Protein AF-A0A7I7L7W9-F1 (afdb_monomer)

Sequence (99 aa):
MFAEDGIIERMFAEDGVIDKLLVKNGPLEQFTEAAEILSQLAPAVDKLTPTTDTLESAVVTLNKMVNSLSGITDRIPRRRSTRPAVRAKRTTDQAGVDE

Organism: NCBI:txid133549

Secondary structure (DSSP, 8-state):
-PPTT-HHHHHHSTT-HHHHHSSTT-HHHHHHHHHHHHHHHHHHHHTTHHHHHHHHHHHHHHHHHHHHHHHHHHH------------------------

Solvent-accessible surface area (backbone atoms only — not comparable to full-atom values): 6273 Å² total; per-residue (Å²): 128,83,59,89,87,30,73,64,57,54,31,71,35,89,86,14,58,54,51,56,38,67,38,87,90,21,59,51,54,53,48,50,52,52,51,50,54,51,62,61,43,52,66,59,54,60,65,45,53,62,56,52,53,50,48,51,54,50,51,54,51,48,53,54,51,51,54,56,55,57,54,49,68,78,59,63,73,77,79,76,76,87,73,83,88,81,75,88,80,90,80,90,80,86,91,80,79,88,136

Structure (mmCIF, N/CA/C/O backbone):
data_AF-A0A7I7L7W9-F1
#
_entry.id   AF-A0A7I7L7W9-F1
#
loop_
_atom_site.group_PDB
_atom_site.id
_atom_site.type_symbol
_atom_site.label_atom_id
_atom_site.label_alt_id
_atom_site.label_comp_id
_atom_site.label_asym_id
_atom_site.label_entity_id
_atom_site.label_seq_id
_atom_site.pdbx_PDB_ins_code
_atom_site.Cartn_x
_atom_site.Cartn_y
_atom_site.Cartn_z
_atom_site.occupancy
_atom_site.B_iso_or_equiv
_atom_site.auth_seq_id
_atom_site.auth_comp_id
_atom_site.auth_asym_id
_atom_site.auth_atom_id
_atom_site.pdbx_PDB_model_num
ATOM 1 N N . MET A 1 1 ? -21.491 19.749 34.095 1.00 49.75 1 MET A N 1
ATOM 2 C CA . MET A 1 1 ? -22.474 18.653 34.152 1.00 49.75 1 MET A CA 1
ATOM 3 C C . MET A 1 1 ? -22.474 18.048 32.764 1.00 49.75 1 MET A C 1
ATOM 5 O O . MET A 1 1 ? -22.684 18.803 31.822 1.00 49.75 1 MET A O 1
ATOM 9 N N . PHE A 1 2 ? -22.072 16.783 32.619 1.00 59.75 2 PHE A N 1
ATOM 10 C CA . PHE A 1 2 ? -22.210 16.078 31.343 1.00 59.75 2 PHE A CA 1
ATOM 11 C C . PHE A 1 2 ? -23.677 16.190 30.913 1.00 59.75 2 PHE A C 1
ATOM 13 O O . PHE A 1 2 ? -24.561 16.150 31.771 1.00 59.75 2 PHE A O 1
ATOM 20 N N . ALA A 1 3 ? -23.929 16.470 29.635 1.00 68.81 3 ALA A N 1
ATOM 21 C CA . ALA A 1 3 ? -25.298 16.471 29.138 1.00 68.81 3 ALA A CA 1
ATOM 22 C C . ALA A 1 3 ? -25.856 15.056 29.333 1.00 68.81 3 ALA A C 1
ATOM 24 O O . ALA A 1 3 ? -25.165 14.093 29.003 1.00 68.81 3 ALA A O 1
ATOM 25 N N . GLU A 1 4 ? -27.059 14.924 29.896 1.00 62.22 4 GLU A N 1
ATOM 26 C CA . GLU A 1 4 ? -27.757 13.636 29.896 1.00 62.22 4 GLU A 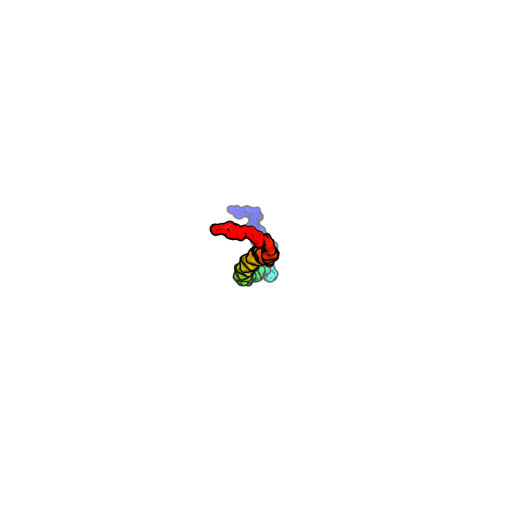CA 1
ATOM 27 C C . GLU A 1 4 ? -27.833 13.141 28.442 1.00 62.22 4 GLU A C 1
ATOM 29 O O . GLU A 1 4 ? -28.191 13.908 27.547 1.00 62.22 4 GLU A O 1
ATOM 34 N N . ASP A 1 5 ? -27.415 11.893 28.208 1.00 70.25 5 ASP A N 1
ATOM 35 C CA . ASP A 1 5 ? -27.233 11.296 26.872 1.00 70.25 5 ASP A CA 1
ATOM 36 C C . ASP A 1 5 ? -26.105 11.911 26.011 1.00 70.25 5 ASP A C 1
ATOM 38 O O . ASP A 1 5 ? -26.179 12.027 24.781 1.00 70.25 5 ASP A O 1
ATOM 42 N N . GLY A 1 6 ? -25.005 12.293 26.661 1.00 85.12 6 GLY A N 1
ATOM 43 C CA . GLY A 1 6 ? -23.790 12.749 25.999 1.00 85.12 6 GLY A CA 1
ATOM 44 C C . GLY A 1 6 ? -23.202 11.730 25.012 1.00 85.12 6 GLY A C 1
ATOM 45 O O . GLY A 1 6 ? -23.347 10.514 25.131 1.00 85.12 6 GLY A O 1
ATOM 46 N N . ILE A 1 7 ? -22.474 12.236 24.009 1.00 88.69 7 ILE A N 1
ATOM 47 C CA . ILE A 1 7 ? -21.796 11.391 23.007 1.00 88.69 7 ILE A CA 1
ATOM 48 C C . ILE A 1 7 ? -20.824 10.417 23.685 1.00 88.69 7 ILE A C 1
ATOM 50 O O . ILE A 1 7 ? -20.695 9.280 23.240 1.00 88.69 7 ILE A O 1
ATOM 54 N N . ILE A 1 8 ? -20.174 10.855 24.767 1.00 90.56 8 ILE A N 1
ATOM 55 C CA . ILE A 1 8 ? -19.268 10.025 25.559 1.00 90.56 8 ILE A CA 1
ATOM 56 C C . ILE A 1 8 ? -20.049 8.885 26.221 1.00 90.56 8 ILE A C 1
ATOM 58 O O . ILE A 1 8 ? -19.698 7.727 26.010 1.00 90.56 8 ILE A O 1
ATOM 62 N N . GLU A 1 9 ? -21.146 9.176 26.922 1.00 90.19 9 GLU A N 1
ATOM 63 C CA . GLU A 1 9 ? -22.018 8.157 27.515 1.00 90.19 9 GLU A CA 1
ATOM 64 C C . GLU A 1 9 ? -22.498 7.129 26.477 1.00 90.19 9 GLU A C 1
ATOM 66 O O . GLU A 1 9 ? -22.432 5.932 26.739 1.00 90.19 9 GLU A O 1
ATOM 71 N N . ARG A 1 10 ? -22.873 7.547 25.258 1.00 87.94 10 ARG A N 1
ATOM 72 C CA . ARG A 1 10 ? -23.279 6.612 24.187 1.00 87.94 10 ARG A CA 1
ATOM 73 C C . ARG A 1 10 ? -22.127 5.770 23.627 1.00 87.94 10 ARG A C 1
ATOM 75 O O . ARG A 1 10 ? -22.353 4.671 23.122 1.00 87.94 10 ARG A O 1
ATOM 82 N N . MET A 1 11 ? -20.896 6.276 23.659 1.00 92.69 11 MET A N 1
ATOM 83 C CA . MET A 1 11 ? -19.719 5.514 23.223 1.00 92.69 11 MET A CA 1
ATOM 84 C C . MET A 1 11 ? -19.354 4.404 24.213 1.00 92.69 11 MET A C 1
ATOM 86 O O . MET A 1 11 ? -18.938 3.337 23.762 1.00 92.69 11 MET A O 1
ATOM 90 N N . PHE A 1 12 ? -19.525 4.669 25.512 1.00 93.00 12 PHE A N 1
ATOM 91 C CA . PHE A 1 12 ? -19.248 3.745 26.621 1.00 93.00 12 PHE A CA 1
ATOM 92 C C . PHE A 1 12 ? -20.472 2.953 27.102 1.00 93.00 12 PHE A C 1
ATOM 94 O O . PHE A 1 12 ? -20.350 2.153 28.025 1.00 93.00 12 PHE A O 1
ATOM 101 N 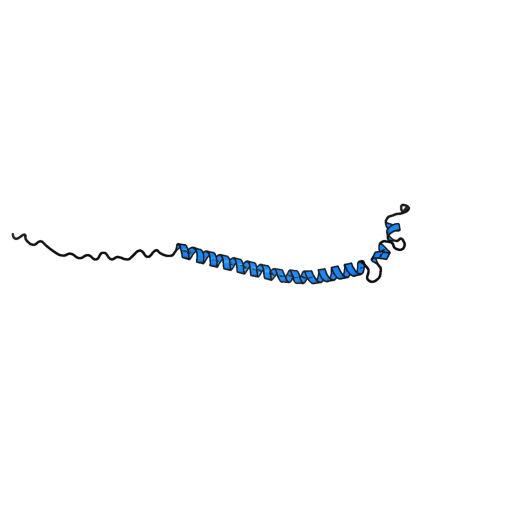N . ALA A 1 13 ? -21.645 3.187 26.515 1.00 93.56 13 ALA A N 1
ATOM 102 C CA . ALA A 1 13 ? -22.821 2.366 26.754 1.00 93.56 13 ALA A CA 1
ATOM 103 C C . ALA A 1 13 ? -22.529 0.901 26.398 1.00 93.56 13 ALA A C 1
ATOM 105 O O . ALA A 1 13 ? -21.703 0.630 25.528 1.00 93.56 13 ALA A O 1
ATOM 106 N N . GLU A 1 14 ? -23.230 -0.024 27.050 1.00 90.75 14 GLU A N 1
ATOM 107 C CA . GLU A 1 14 ? -23.133 -1.452 26.748 1.00 90.75 14 GLU A CA 1
ATOM 108 C C . GLU A 1 14 ? -23.476 -1.702 25.275 1.00 90.75 14 GLU A C 1
ATOM 110 O O . GLU A 1 14 ? -24.468 -1.177 24.756 1.00 90.75 14 GLU A O 1
ATOM 115 N N . ASP A 1 15 ? -22.620 -2.463 24.588 1.00 89.94 15 ASP A N 1
ATOM 116 C CA . ASP A 1 15 ? -22.716 -2.685 23.137 1.00 89.94 15 ASP A CA 1
ATOM 117 C C . ASP A 1 15 ? -22.557 -1.379 22.317 1.00 89.94 15 ASP A C 1
ATOM 119 O O . ASP A 1 15 ? -23.001 -1.234 21.163 1.00 89.94 15 ASP A O 1
ATOM 123 N N . GLY A 1 16 ? -21.915 -0.389 22.938 1.00 92.81 16 GLY A N 1
ATOM 124 C CA . GLY A 1 16 ? -21.587 0.911 22.384 1.00 92.81 16 GLY A CA 1
ATOM 125 C C . GLY A 1 16 ? -20.455 0.849 21.364 1.00 92.81 16 GLY A C 1
ATOM 126 O O . GLY A 1 16 ? -19.987 -0.207 20.935 1.00 92.81 16 GLY A O 1
ATOM 127 N N . VAL A 1 17 ? -20.017 2.025 20.920 1.00 94.56 17 VAL A N 1
ATOM 128 C CA . VAL A 1 17 ? -18.991 2.130 19.871 1.00 94.56 17 VAL A CA 1
ATOM 129 C C . VAL A 1 17 ? -17.664 1.537 20.340 1.00 94.56 17 VAL A C 1
ATOM 131 O O . VAL A 1 17 ? -17.009 0.843 19.567 1.00 94.56 17 VAL A O 1
ATOM 134 N N . ILE A 1 18 ? -17.278 1.791 21.592 1.00 94.50 18 ILE A N 1
ATOM 135 C CA . ILE A 1 18 ? -16.018 1.286 22.147 1.00 94.50 18 ILE A CA 1
ATOM 136 C C . ILE A 1 18 ? -16.049 -0.239 22.253 1.00 94.50 18 ILE A C 1
ATOM 138 O O . ILE A 1 18 ? -15.122 -0.888 21.774 1.00 94.50 18 ILE A O 1
ATOM 142 N N . ASP A 1 19 ? -17.139 -0.806 22.770 1.00 94.00 19 ASP A N 1
ATOM 143 C CA . ASP A 1 19 ? -17.306 -2.257 22.883 1.00 94.00 19 ASP A CA 1
ATOM 144 C C . ASP A 1 19 ? -17.204 -2.935 21.516 1.00 94.00 19 ASP A C 1
ATOM 146 O O . ASP A 1 19 ? -16.420 -3.865 21.347 1.00 94.00 19 ASP A O 1
ATOM 150 N N . LYS A 1 20 ? -17.911 -2.413 20.504 1.00 94.56 20 LYS A N 1
ATOM 151 C CA . LYS A 1 20 ? -17.888 -2.942 19.128 1.00 94.56 20 LYS A CA 1
ATOM 152 C C . LYS A 1 20 ? -16.514 -2.879 18.474 1.00 94.56 20 LYS A C 1
ATOM 154 O O . LYS A 1 20 ? -16.172 -3.763 17.691 1.00 94.56 20 LYS A O 1
ATOM 159 N N . LEU A 1 21 ? -15.743 -1.835 18.764 1.00 96.06 21 LEU A N 1
ATOM 160 C CA . LEU A 1 21 ? -14.385 -1.673 18.252 1.00 96.06 21 LEU A CA 1
ATOM 161 C C . LEU A 1 21 ? -13.395 -2.639 18.917 1.00 96.06 21 LEU A C 1
ATOM 163 O O . LEU A 1 21 ? -12.477 -3.094 18.241 1.00 96.06 21 LEU A O 1
ATOM 167 N N . LEU A 1 22 ? -13.596 -2.951 20.201 1.00 94.44 22 LEU A N 1
ATOM 168 C CA . LEU A 1 22 ? -12.726 -3.809 21.017 1.00 94.44 22 LEU A CA 1
ATOM 169 C C . LEU A 1 22 ? -13.132 -5.292 21.020 1.00 94.44 22 LEU A C 1
ATOM 171 O O . LEU A 1 22 ? -12.517 -6.098 21.725 1.00 94.44 22 LEU A O 1
ATOM 175 N N . VAL A 1 23 ? -14.169 -5.676 20.268 1.00 96.56 23 VAL A N 1
ATOM 176 C CA . VAL A 1 23 ? -14.521 -7.089 20.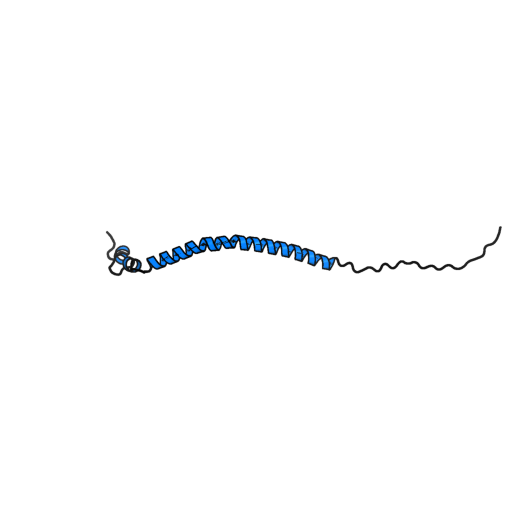081 1.00 96.56 23 VAL A CA 1
ATOM 177 C C . VAL A 1 23 ? -13.303 -7.840 19.550 1.00 96.56 23 VAL A C 1
ATOM 179 O O . VAL A 1 23 ? -12.616 -7.370 18.655 1.00 96.56 23 VAL A O 1
ATOM 182 N N . LYS A 1 24 ? -13.055 -9.045 20.068 1.00 93.81 24 LYS A N 1
ATOM 183 C CA . LYS A 1 24 ? -11.944 -9.885 19.613 1.00 93.81 24 LYS A CA 1
ATOM 184 C C . LYS A 1 24 ? -12.033 -10.161 18.107 1.00 93.81 24 LYS A C 1
ATOM 186 O O . LYS A 1 24 ? -13.061 -10.643 17.634 1.00 93.81 24 LYS A O 1
ATOM 191 N N . ASN A 1 25 ? -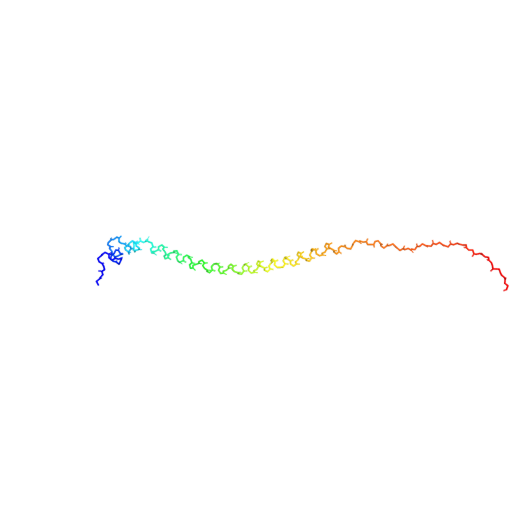10.916 -9.972 17.398 1.00 91.38 25 ASN A N 1
ATOM 192 C CA . ASN A 1 25 ? -10.848 -10.022 15.928 1.00 91.38 25 ASN A CA 1
ATOM 193 C C . ASN A 1 25 ? -11.801 -9.005 15.275 1.00 91.38 25 ASN A C 1
ATOM 195 O O . ASN A 1 25 ? -12.403 -9.263 14.226 1.00 91.38 25 ASN A O 1
ATOM 199 N N . GLY A 1 26 ? -11.991 -7.881 15.953 1.00 94.38 26 GLY A N 1
ATOM 200 C CA . GLY A 1 26 ? -12.940 -6.857 15.596 1.00 94.38 26 GLY A CA 1
ATOM 201 C C . GLY A 1 26 ? -12.335 -5.821 14.659 1.00 94.38 26 GLY A C 1
ATOM 202 O O . GLY A 1 26 ? -11.282 -6.026 14.046 1.00 94.38 26 GLY A O 1
ATOM 203 N N . PRO A 1 27 ? -13.025 -4.684 14.510 1.00 96.06 27 PRO A N 1
ATOM 204 C CA . PRO A 1 27 ? -12.622 -3.644 13.577 1.00 96.06 27 PRO A CA 1
ATOM 205 C C . PRO A 1 27 ? -11.251 -3.033 13.892 1.00 96.06 27 PRO A C 1
ATOM 207 O O . PRO A 1 27 ? -10.544 -2.649 12.962 1.00 96.06 27 PRO A O 1
ATOM 210 N N . LEU A 1 28 ? -10.855 -2.930 15.168 1.00 96.44 28 LEU A N 1
ATOM 211 C CA . LEU A 1 28 ? -9.552 -2.357 15.529 1.00 96.44 28 LEU A CA 1
ATOM 212 C C . LEU A 1 28 ? -8.389 -3.268 15.142 1.00 96.44 28 LEU A C 1
ATOM 214 O O . LEU A 1 28 ? -7.381 -2.776 14.627 1.00 96.44 28 LEU A O 1
ATOM 218 N N . GLU A 1 29 ? -8.522 -4.579 15.333 1.00 95.56 29 GLU A N 1
ATOM 219 C CA . GLU A 1 29 ? -7.514 -5.533 14.874 1.00 95.56 29 GLU A CA 1
ATOM 220 C C . GLU A 1 29 ? -7.420 -5.534 13.345 1.00 95.56 29 GLU A C 1
ATOM 222 O O . GLU A 1 29 ? -6.317 -5.440 12.813 1.00 95.56 29 GLU A O 1
ATOM 227 N N . GLN A 1 30 ? -8.557 -5.529 12.636 1.00 95.56 30 GLN A N 1
ATOM 228 C CA . GLN A 1 30 ? -8.583 -5.441 11.167 1.00 95.56 30 GLN A CA 1
ATOM 229 C C . GLN A 1 30 ? -7.931 -4.152 10.651 1.00 95.56 30 GLN A C 1
ATOM 231 O O . GLN A 1 30 ? -7.192 -4.167 9.667 1.00 95.56 30 GLN A O 1
ATOM 236 N N . PHE A 1 31 ? -8.184 -3.022 11.316 1.00 96.75 31 PHE A N 1
ATOM 237 C CA . PHE A 1 31 ? -7.549 -1.754 10.968 1.00 96.75 31 PHE A CA 1
ATOM 238 C C . PHE A 1 31 ? -6.035 -1.797 11.198 1.00 96.75 31 PHE A C 1
ATOM 240 O O . PHE A 1 31 ? -5.271 -1.313 10.364 1.00 96.75 31 PHE A O 1
ATOM 247 N N . THR A 1 32 ? -5.599 -2.398 12.305 1.00 95.50 32 THR A N 1
ATOM 248 C CA . THR A 1 32 ? -4.175 -2.557 12.624 1.00 95.50 32 THR A CA 1
ATOM 249 C C . THR A 1 32 ? -3.475 -3.443 11.593 1.00 95.50 32 THR A C 1
ATOM 251 O O . THR A 1 32 ? -2.410 -3.077 11.103 1.00 95.50 32 THR A O 1
ATOM 254 N N . GLU A 1 33 ? -4.102 -4.550 11.194 1.00 96.19 33 GLU A N 1
ATOM 255 C CA . GLU A 1 33 ? -3.604 -5.437 10.137 1.00 96.19 33 GLU A CA 1
ATOM 256 C C . GLU A 1 33 ? -3.489 -4.699 8.793 1.00 96.19 33 GLU A C 1
ATOM 258 O O . GLU A 1 33 ? -2.450 -4.749 8.133 1.00 96.19 33 GLU A O 1
ATOM 263 N N . ALA A 1 34 ? -4.512 -3.930 8.411 1.00 94.69 34 ALA A N 1
ATOM 264 C CA . ALA A 1 34 ? -4.461 -3.110 7.203 1.00 94.69 34 ALA A CA 1
ATOM 265 C C . ALA A 1 34 ? -3.333 -2.064 7.263 1.00 94.69 34 ALA A C 1
ATOM 267 O O . ALA A 1 34 ? -2.611 -1.876 6.282 1.00 94.69 34 ALA A O 1
ATOM 268 N N . ALA A 1 35 ? -3.143 -1.403 8.408 1.00 94.88 35 ALA A N 1
ATOM 269 C CA . ALA A 1 35 ? -2.058 -0.445 8.607 1.00 94.88 35 ALA A CA 1
ATOM 270 C C . ALA A 1 35 ? -0.673 -1.108 8.507 1.00 94.88 35 ALA A C 1
ATOM 272 O O . ALA A 1 35 ? 0.258 -0.513 7.954 1.00 94.88 35 ALA A O 1
ATOM 273 N N . GLU A 1 36 ? -0.532 -2.345 8.983 1.00 96.25 36 GLU A N 1
ATOM 274 C CA . GLU A 1 36 ? 0.700 -3.123 8.853 1.00 96.25 36 GLU A CA 1
ATOM 275 C C . GLU A 1 36 ? 0.992 -3.471 7.387 1.00 96.25 36 GLU A C 1
ATOM 277 O O . GLU A 1 36 ? 2.100 -3.222 6.906 1.00 96.25 36 GLU A O 1
ATOM 282 N N . ILE A 1 37 ? -0.013 -3.942 6.639 1.00 94.75 37 ILE A N 1
ATOM 283 C CA . ILE A 1 37 ? 0.104 -4.216 5.196 1.00 94.75 37 ILE A CA 1
ATOM 284 C C . ILE A 1 37 ? 0.528 -2.951 4.438 1.00 94.75 37 ILE A C 1
ATOM 286 O O . ILE A 1 37 ? 1.438 -2.991 3.607 1.00 94.75 37 ILE A O 1
ATOM 290 N N . LEU A 1 38 ? -0.093 -1.807 4.736 1.00 93.81 38 LEU A N 1
ATOM 291 C CA . LEU A 1 38 ? 0.263 -0.528 4.115 1.00 93.81 38 LEU A CA 1
ATOM 292 C C . LEU A 1 38 ? 1.695 -0.098 4.463 1.00 93.81 38 LEU A C 1
ATOM 294 O O . LEU A 1 38 ? 2.426 0.374 3.589 1.00 93.81 38 LEU A O 1
ATOM 298 N N . SER A 1 39 ? 2.123 -0.317 5.707 1.00 94.62 39 SER A N 1
ATOM 299 C CA . SER A 1 39 ? 3.497 -0.043 6.149 1.00 94.62 39 SER A CA 1
ATOM 300 C C . SER A 1 39 ? 4.519 -0.923 5.423 1.00 94.62 39 SER A C 1
ATOM 302 O O . SER A 1 39 ? 5.616 -0.464 5.108 1.00 94.62 39 SER A O 1
ATOM 304 N N . GLN A 1 40 ? 4.156 -2.167 5.101 1.00 93.25 40 GLN A N 1
ATOM 305 C CA . GLN A 1 40 ? 4.984 -3.077 4.302 1.00 93.25 40 GLN A CA 1
ATOM 306 C C . GLN A 1 40 ? 4.999 -2.710 2.808 1.00 93.25 40 GLN A C 1
ATOM 308 O O . GLN A 1 40 ? 5.983 -2.986 2.118 1.00 93.25 40 GLN A O 1
ATOM 313 N N . LEU A 1 41 ? 3.943 -2.066 2.301 1.00 93.50 41 LEU A N 1
ATOM 314 C CA . LEU A 1 41 ? 3.839 -1.663 0.898 1.00 93.50 41 LEU A CA 1
ATOM 315 C C . LEU A 1 41 ? 4.684 -0.423 0.568 1.00 93.50 41 LEU A C 1
ATOM 317 O O . LEU A 1 41 ? 5.268 -0.364 -0.513 1.00 93.50 41 LEU A O 1
ATOM 321 N N . ALA A 1 42 ? 4.799 0.536 1.491 1.00 90.56 42 ALA A N 1
ATOM 322 C CA . ALA A 1 42 ? 5.600 1.752 1.307 1.00 90.56 42 ALA A CA 1
ATOM 323 C C . ALA A 1 42 ? 7.030 1.490 0.769 1.00 90.56 42 ALA A C 1
ATOM 325 O O . ALA A 1 42 ? 7.365 2.003 -0.301 1.00 90.56 42 ALA A O 1
ATOM 326 N N . PRO A 1 43 ? 7.857 0.619 1.386 1.00 88.81 43 PRO A N 1
ATOM 327 C CA . PRO A 1 43 ? 9.200 0.339 0.878 1.00 88.81 43 PRO A CA 1
ATOM 328 C C . PRO A 1 43 ? 9.208 -0.432 -0.451 1.00 88.81 43 PRO A C 1
ATOM 330 O O . PRO A 1 43 ? 10.211 -0.413 -1.164 1.00 88.81 43 PRO A O 1
ATOM 333 N N . ALA A 1 44 ? 8.134 -1.148 -0.799 1.00 87.00 44 ALA A N 1
ATOM 334 C CA . ALA A 1 44 ? 8.019 -1.789 -2.108 1.00 87.00 44 ALA A CA 1
ATOM 335 C C . ALA A 1 44 ? 7.789 -0.749 -3.214 1.00 87.00 44 ALA A C 1
ATOM 337 O O . ALA A 1 44 ? 8.370 -0.874 -4.290 1.00 87.00 44 ALA A O 1
ATOM 338 N N . VAL A 1 45 ? 7.004 0.292 -2.930 1.00 87.88 45 VAL A N 1
ATOM 339 C CA . VAL A 1 45 ? 6.780 1.418 -3.846 1.00 87.88 45 VAL A CA 1
ATOM 340 C C . VAL A 1 45 ? 8.054 2.244 -4.024 1.00 87.88 45 VAL A C 1
ATOM 342 O O . VAL A 1 45 ? 8.410 2.550 -5.159 1.00 87.88 45 VAL A O 1
ATOM 345 N N . ASP A 1 46 ? 8.810 2.506 -2.955 1.00 89.94 46 ASP A N 1
ATOM 346 C CA . ASP A 1 46 ? 10.091 3.228 -3.052 1.00 89.94 46 ASP A CA 1
ATOM 347 C C . ASP A 1 46 ? 11.106 2.520 -3.965 1.00 89.94 46 ASP A C 1
ATOM 349 O O . ASP A 1 46 ? 11.885 3.161 -4.672 1.00 89.94 46 ASP A O 1
ATOM 353 N N . LYS A 1 47 ? 11.075 1.181 -4.006 1.00 89.81 47 LYS A N 1
ATOM 354 C CA . LYS A 1 47 ? 11.919 0.379 -4.908 1.00 89.81 47 LYS A CA 1
ATOM 355 C C . LYS A 1 47 ? 11.530 0.503 -6.382 1.00 89.81 47 LYS A C 1
ATOM 357 O O . LYS A 1 47 ? 12.314 0.082 -7.231 1.00 89.81 47 LYS A O 1
ATOM 362 N N . LEU A 1 48 ? 10.359 1.055 -6.701 1.00 87.75 48 LEU A N 1
ATOM 363 C CA . LEU A 1 48 ? 9.934 1.305 -8.079 1.00 87.75 48 LEU A CA 1
ATOM 364 C C . LEU A 1 48 ? 10.444 2.652 -8.612 1.00 87.75 48 LEU A C 1
ATOM 366 O O . LEU A 1 48 ? 10.610 2.786 -9.823 1.00 87.75 48 LEU A O 1
ATOM 370 N N . THR A 1 49 ? 10.796 3.610 -7.754 1.00 86.00 49 THR A N 1
ATOM 371 C CA . THR A 1 49 ? 11.350 4.914 -8.174 1.00 86.00 49 THR A CA 1
ATOM 372 C C . THR A 1 49 ? 12.593 4.790 -9.082 1.00 86.00 49 THR A C 1
ATOM 374 O O . THR A 1 49 ? 12.633 5.404 -10.145 1.00 86.00 49 THR A O 1
ATOM 377 N N . PRO A 1 50 ? 13.579 3.912 -8.807 1.00 86.06 50 PRO A N 1
ATOM 378 C CA . PRO A 1 50 ? 14.712 3.717 -9.717 1.00 86.06 50 PRO A CA 1
ATOM 379 C C . PRO A 1 50 ? 14.304 3.124 -11.076 1.00 86.06 50 PRO A C 1
ATOM 381 O O . PRO A 1 50 ? 14.957 3.354 -12.096 1.00 86.06 50 PRO A O 1
ATOM 384 N N . THR A 1 51 ? 13.222 2.338 -11.120 1.00 85.62 51 THR A N 1
ATOM 385 C CA . THR A 1 51 ? 12.727 1.775 -12.386 1.00 85.62 51 THR A CA 1
ATOM 386 C C . THR A 1 51 ? 12.087 2.841 -13.271 1.00 85.62 51 THR A C 1
ATOM 388 O O . THR A 1 51 ? 12.232 2.780 -14.491 1.00 85.62 51 THR A O 1
ATOM 391 N N . THR A 1 52 ? 11.465 3.868 -12.685 1.00 84.75 52 THR A N 1
ATOM 392 C CA . THR A 1 52 ? 10.971 5.018 -13.454 1.00 84.75 52 THR A CA 1
ATOM 393 C C . THR A 1 52 ? 12.117 5.885 -13.974 1.00 84.75 52 THR A C 1
ATOM 395 O O . THR A 1 52 ? 12.093 6.259 -15.145 1.00 84.75 52 THR A O 1
ATOM 398 N N . ASP A 1 53 ? 13.171 6.096 -13.180 1.00 89.00 53 ASP A N 1
ATOM 399 C CA . ASP A 1 53 ? 14.341 6.895 -13.591 1.00 89.00 53 ASP A CA 1
ATOM 400 C C . ASP A 1 53 ? 15.136 6.224 -14.728 1.00 89.00 53 ASP A C 1
ATOM 402 O O . ASP A 1 53 ? 15.615 6.862 -15.675 1.00 89.00 53 ASP A O 1
ATOM 406 N N . THR A 1 54 ? 15.268 4.895 -14.662 1.00 91.06 54 THR A N 1
ATOM 407 C CA . THR A 1 54 ? 15.915 4.112 -15.728 1.00 91.06 54 THR A CA 1
ATOM 408 C C . THR A 1 54 ? 15.084 4.110 -17.008 1.00 91.06 54 THR A C 1
ATOM 410 O O . THR A 1 54 ? 15.651 4.235 -18.097 1.00 91.06 54 THR A O 1
ATOM 413 N N . LEU A 1 55 ? 13.753 4.040 -16.899 1.00 93.31 55 LEU A N 1
ATOM 414 C CA . LEU A 1 55 ? 12.857 4.162 -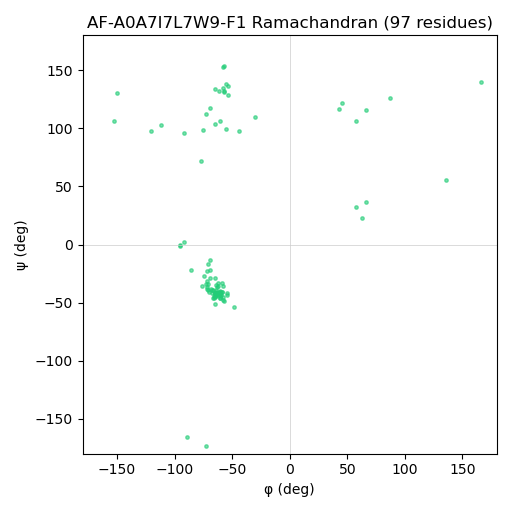18.046 1.00 93.31 55 LEU A CA 1
ATOM 415 C C . LEU A 1 55 ? 12.940 5.558 -18.678 1.00 93.31 55 LEU A C 1
ATOM 417 O O . LEU A 1 55 ? 13.036 5.657 -19.901 1.00 93.31 55 LEU A O 1
ATOM 421 N N . GLU A 1 56 ? 12.981 6.624 -17.875 1.00 93.06 56 GLU A N 1
ATOM 422 C CA . GLU A 1 56 ? 13.177 7.994 -18.364 1.00 93.06 56 GLU A CA 1
ATOM 423 C C . GLU A 1 56 ? 14.487 8.110 -19.156 1.00 93.06 56 GLU A C 1
ATOM 425 O O . GLU A 1 56 ? 14.499 8.563 -20.305 1.00 93.06 56 GLU A O 1
ATOM 430 N N . SER A 1 57 ? 15.585 7.606 -18.591 1.00 94.81 57 SER A N 1
ATOM 431 C CA . SER A 1 57 ? 16.904 7.609 -19.237 1.00 94.81 57 SER A CA 1
ATOM 432 C C . SER A 1 57 ? 16.916 6.824 -20.555 1.00 94.81 57 SER A C 1
ATOM 434 O O . SER A 1 57 ? 17.519 7.255 -21.550 1.00 94.81 57 SER A O 1
ATOM 436 N N . ALA A 1 58 ? 16.226 5.681 -20.589 1.00 96.12 58 ALA A N 1
ATOM 437 C CA . ALA A 1 58 ? 16.078 4.867 -21.789 1.00 96.12 58 ALA A CA 1
ATOM 438 C C . ALA A 1 58 ? 1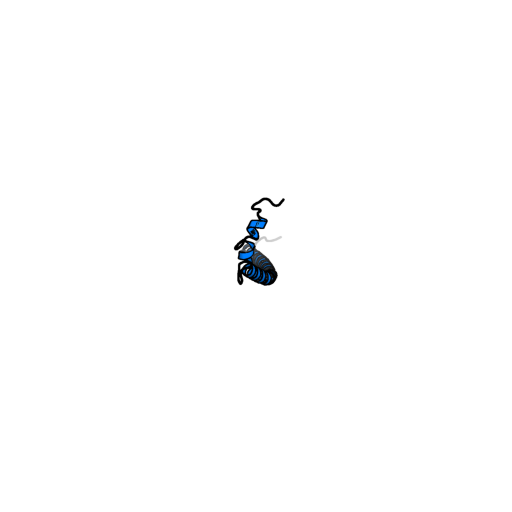5.277 5.603 -22.876 1.00 96.12 58 ALA A C 1
ATOM 440 O O . ALA A 1 58 ? 15.711 5.650 -24.029 1.00 96.12 58 ALA A O 1
ATOM 441 N N . VAL A 1 59 ? 14.160 6.243 -22.516 1.00 96.00 59 VAL A N 1
ATOM 442 C CA . VAL A 1 59 ? 13.322 7.017 -23.448 1.00 96.00 59 VAL A CA 1
ATOM 443 C C . VAL A 1 59 ? 14.073 8.232 -23.994 1.00 96.00 59 VAL A C 1
ATOM 445 O O . VAL A 1 59 ? 14.030 8.489 -25.198 1.00 96.00 59 VAL A O 1
ATOM 448 N N . VAL A 1 60 ? 14.826 8.951 -23.157 1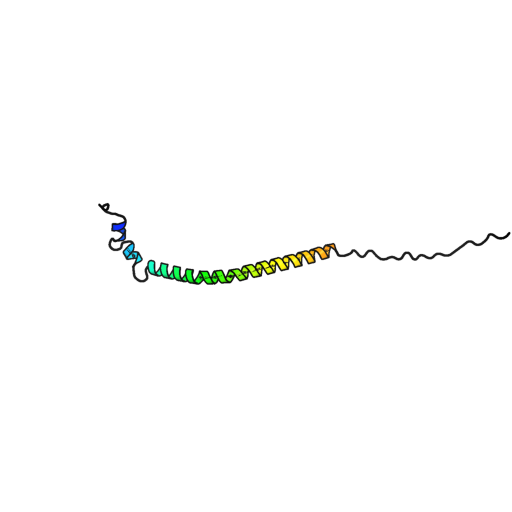.00 96.31 60 VAL A N 1
ATOM 449 C CA . VAL A 1 60 ? 15.675 10.071 -23.603 1.00 96.31 60 VAL A CA 1
ATOM 450 C C . VAL A 1 60 ? 16.716 9.596 -24.616 1.00 96.31 60 VAL A C 1
ATOM 452 O O . VAL A 1 60 ? 16.935 10.245 -25.643 1.00 96.31 60 VAL A O 1
ATOM 455 N N . THR A 1 61 ? 17.353 8.457 -24.351 1.00 96.62 61 THR A N 1
ATOM 456 C CA . THR A 1 61 ? 18.344 7.863 -25.257 1.00 96.62 61 THR A CA 1
ATOM 457 C C . THR A 1 61 ? 17.706 7.452 -26.581 1.00 96.62 61 THR A C 1
ATOM 459 O O . THR A 1 61 ? 18.232 7.780 -27.647 1.00 96.62 61 THR A O 1
ATOM 462 N N . LEU A 1 62 ? 16.535 6.816 -26.526 1.00 96.06 62 LEU A N 1
ATOM 463 C CA . LEU A 1 62 ? 15.774 6.430 -27.708 1.00 96.06 62 LEU A CA 1
ATOM 464 C C . LEU A 1 62 ? 15.376 7.651 -28.548 1.00 96.06 62 LEU A C 1
ATOM 466 O O . LEU A 1 62 ? 15.610 7.657 -29.754 1.00 96.06 62 LEU A O 1
ATOM 470 N N . ASN A 1 63 ? 14.870 8.720 -27.928 1.00 96.25 63 ASN A N 1
ATOM 471 C CA . ASN A 1 63 ? 14.525 9.964 -28.627 1.00 96.25 63 ASN A CA 1
ATOM 472 C C . ASN A 1 63 ? 15.735 10.583 -29.338 1.00 96.25 63 ASN A C 1
ATOM 474 O O . ASN A 1 63 ? 15.626 11.026 -30.483 1.00 96.25 63 ASN A O 1
ATOM 478 N N . LYS A 1 64 ? 16.915 10.573 -28.704 1.00 95.62 64 LYS A N 1
ATOM 479 C CA . LYS A 1 64 ? 18.159 11.040 -29.340 1.00 95.62 64 LYS A CA 1
ATOM 480 C C . LYS A 1 64 ? 18.505 10.211 -30.581 1.00 95.62 64 LYS A C 1
ATOM 482 O O . LYS A 1 64 ? 18.862 10.783 -31.611 1.00 95.62 64 LYS A O 1
ATOM 487 N N . MET A 1 65 ? 18.369 8.886 -30.504 1.00 95.88 65 MET A N 1
ATOM 488 C CA . MET A 1 65 ? 18.617 7.990 -31.641 1.00 95.88 65 MET A CA 1
ATOM 489 C C . MET A 1 65 ? 17.611 8.207 -32.774 1.00 95.88 65 MET A C 1
ATOM 491 O O . MET A 1 65 ? 18.011 8.318 -33.932 1.00 95.88 65 MET A O 1
ATOM 495 N N . VAL A 1 66 ? 16.321 8.330 -32.451 1.00 93.50 66 VAL A N 1
ATOM 496 C CA . VAL A 1 66 ? 15.257 8.586 -33.434 1.00 93.50 66 VAL A CA 1
ATOM 497 C C . VAL A 1 66 ? 15.490 9.910 -34.160 1.00 93.50 66 VAL A C 1
ATOM 499 O O . VAL A 1 66 ? 15.429 9.948 -35.386 1.00 93.50 66 VAL A O 1
ATOM 502 N N . ASN A 1 67 ? 15.851 10.977 -33.442 1.00 91.44 67 ASN A N 1
ATOM 503 C CA . ASN A 1 67 ? 16.176 12.268 -34.057 1.00 91.44 67 ASN A CA 1
ATOM 504 C C . ASN A 1 67 ? 17.385 12.172 -34.998 1.00 91.44 67 ASN A C 1
ATOM 506 O O . ASN A 1 67 ? 17.372 12.738 -36.093 1.00 91.44 67 ASN A O 1
ATOM 510 N N . SER A 1 68 ? 18.414 11.415 -34.604 1.00 87.44 68 SER A N 1
ATOM 511 C CA . SER A 1 68 ? 19.579 11.168 -35.454 1.00 87.44 68 SER A CA 1
ATOM 512 C C . SER A 1 68 ? 19.215 10.403 -36.731 1.00 87.44 68 SER A C 1
ATOM 514 O O . SER A 1 68 ? 19.708 10.765 -37.798 1.00 87.44 68 SER A O 1
ATOM 516 N N . LEU A 1 69 ? 18.351 9.387 -36.640 1.00 86.69 69 LEU A N 1
ATOM 517 C CA . LEU A 1 69 ? 17.863 8.622 -37.794 1.00 86.69 69 LEU A CA 1
ATOM 518 C C . LEU A 1 69 ? 16.971 9.470 -38.710 1.00 86.69 69 LEU A C 1
ATOM 520 O O . LEU A 1 69 ? 17.106 9.396 -39.930 1.00 86.69 69 LEU A O 1
ATOM 524 N N . SER A 1 70 ? 16.116 10.323 -38.139 1.00 85.38 70 SER A N 1
ATOM 525 C CA . SER A 1 70 ? 15.241 11.226 -38.896 1.00 85.38 70 SER A CA 1
ATOM 526 C C . SER A 1 70 ? 16.050 12.164 -39.808 1.00 85.38 70 SER A C 1
ATOM 528 O O . SER A 1 70 ? 15.742 12.310 -40.989 1.00 85.38 70 SER A O 1
ATOM 530 N N . GLY A 1 71 ? 17.178 12.690 -39.314 1.00 77.75 71 GLY A N 1
ATOM 531 C CA . GLY A 1 71 ? 18.079 13.551 -40.091 1.00 77.75 71 GLY A CA 1
ATOM 532 C C . GLY A 1 71 ? 18.879 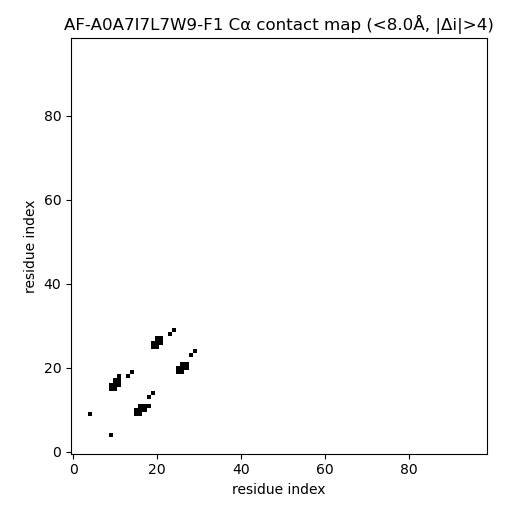12.850 -41.202 1.00 77.75 71 GLY A C 1
ATOM 533 O O . GLY A 1 71 ? 19.393 13.525 -42.097 1.00 77.75 71 GLY A O 1
ATOM 534 N N . ILE A 1 72 ? 18.996 11.514 -41.190 1.00 80.56 72 ILE A N 1
ATOM 535 C CA . ILE A 1 72 ? 19.637 10.760 -42.288 1.00 80.56 72 ILE A CA 1
ATOM 536 C C . ILE A 1 72 ? 18.748 10.779 -43.535 1.00 80.56 72 ILE A C 1
ATOM 538 O O . ILE A 1 72 ? 19.273 10.868 -44.645 1.00 80.56 72 ILE A O 1
ATOM 542 N N . THR A 1 73 ? 17.423 10.773 -43.361 1.00 67.00 73 THR A N 1
ATOM 543 C CA . THR A 1 73 ? 16.452 10.845 -44.464 1.00 67.00 73 THR A CA 1
ATOM 544 C C . THR A 1 73 ? 16.604 12.139 -45.267 1.00 67.00 73 THR A C 1
ATOM 546 O O . THR A 1 73 ? 16.642 12.090 -46.496 1.00 67.00 73 THR A O 1
ATOM 549 N N . ASP A 1 74 ? 16.811 13.274 -44.592 1.00 68.31 74 ASP A N 1
ATOM 550 C CA . ASP A 1 74 ? 17.035 14.583 -45.232 1.00 68.31 74 ASP A CA 1
AT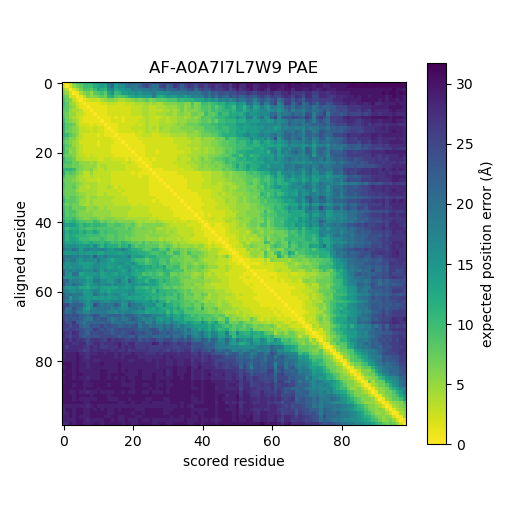OM 551 C C . ASP A 1 74 ? 18.411 14.706 -45.902 1.00 68.31 74 ASP A C 1
ATOM 553 O O . ASP A 1 74 ? 18.615 15.523 -46.803 1.00 68.31 74 ASP A O 1
ATOM 557 N N . ARG A 1 75 ? 19.384 13.897 -45.466 1.00 64.19 75 ARG A N 1
ATOM 558 C CA . ARG A 1 75 ? 20.773 13.954 -45.936 1.00 64.19 75 ARG A CA 1
ATOM 559 C C . ARG A 1 75 ? 21.106 12.989 -47.061 1.00 64.19 75 ARG A C 1
ATOM 561 O O . ARG A 1 75 ? 22.251 13.032 -47.507 1.00 64.19 75 ARG A O 1
ATOM 568 N N . ILE A 1 76 ? 20.172 12.162 -47.548 1.00 69.00 76 ILE A N 1
ATOM 569 C CA . ILE A 1 76 ? 20.420 11.297 -48.712 1.00 69.00 76 ILE A CA 1
ATOM 570 C C . ILE A 1 76 ? 20.756 12.195 -49.913 1.00 69.00 76 ILE A C 1
ATOM 572 O O . ILE A 1 76 ? 19.863 12.829 -50.485 1.00 69.00 76 ILE A O 1
ATOM 576 N N . PRO A 1 77 ? 22.031 12.270 -50.344 1.00 64.12 77 PRO A N 1
ATOM 577 C CA . PRO A 1 77 ? 22.401 13.137 -51.440 1.00 64.12 77 PRO A CA 1
ATOM 578 C C . PRO A 1 77 ? 21.844 12.489 -52.698 1.00 64.12 77 PRO A C 1
ATOM 580 O O . PRO A 1 77 ? 22.297 11.421 -53.121 1.00 64.12 77 PRO A O 1
ATOM 583 N N . ARG A 1 78 ? 20.848 13.129 -53.314 1.00 65.94 78 ARG A N 1
ATOM 584 C CA . ARG A 1 78 ? 20.395 12.794 -54.663 1.00 65.94 78 ARG A CA 1
ATOM 585 C C . ARG A 1 78 ? 21.618 12.888 -55.573 1.00 65.94 78 ARG A C 1
ATOM 587 O O . ARG A 1 78 ? 22.038 13.989 -55.920 1.00 65.94 78 ARG A O 1
ATOM 594 N N . ARG A 1 79 ? 22.222 11.731 -55.880 1.00 60.56 79 ARG A N 1
ATOM 595 C CA . ARG A 1 79 ? 23.447 11.560 -56.675 1.00 60.56 79 ARG A CA 1
ATOM 596 C C . ARG A 1 79 ? 23.377 12.469 -57.902 1.00 60.56 79 ARG A C 1
ATOM 598 O O . ARG A 1 79 ? 22.736 12.132 -58.897 1.00 60.56 79 ARG A O 1
ATOM 605 N N . ARG A 1 80 ? 24.011 13.642 -57.836 1.00 58.31 80 ARG A N 1
ATOM 606 C CA . ARG A 1 80 ? 24.188 14.495 -59.007 1.00 58.31 80 ARG A CA 1
ATOM 607 C C . ARG A 1 80 ? 25.281 13.829 -59.823 1.00 58.31 80 ARG A C 1
ATOM 609 O O . ARG A 1 80 ? 26.454 13.913 -59.485 1.00 58.31 80 ARG A O 1
ATOM 616 N N . SER A 1 81 ? 24.824 13.080 -60.823 1.00 62.25 81 SER A N 1
ATOM 617 C CA . SER A 1 81 ? 25.602 12.477 -61.899 1.00 62.25 81 SER A CA 1
ATOM 618 C C . SER A 1 81 ? 26.828 13.330 -62.225 1.00 62.25 81 SER A C 1
ATOM 620 O O . SER A 1 81 ? 26.715 14.440 -62.745 1.00 62.25 81 SER A O 1
ATOM 622 N N . THR A 1 82 ? 28.004 12.812 -61.884 1.00 65.62 82 THR A N 1
ATOM 623 C CA . THR A 1 82 ? 29.268 13.268 -62.440 1.00 65.62 82 THR A CA 1
ATOM 624 C C . THR A 1 82 ? 29.238 12.935 -63.923 1.00 65.62 82 THR A C 1
ATOM 626 O O . THR A 1 82 ? 29.386 11.782 -64.323 1.00 65.62 82 THR A O 1
ATOM 629 N N . ARG A 1 83 ? 29.007 13.942 -64.763 1.00 57.94 83 ARG A N 1
ATOM 630 C CA . ARG A 1 83 ? 29.207 13.803 -66.201 1.00 57.94 83 ARG A CA 1
ATOM 631 C C . ARG A 1 83 ? 30.397 14.679 -66.592 1.00 57.94 83 ARG A C 1
ATOM 633 O O . ARG A 1 83 ? 30.242 15.897 -66.638 1.00 57.94 83 ARG A O 1
ATOM 640 N N . PRO A 1 84 ? 31.591 14.102 -66.824 1.00 54.03 84 PRO A N 1
ATOM 641 C CA . PRO A 1 84 ? 32.712 14.863 -67.346 1.00 54.03 84 PRO A CA 1
ATOM 642 C C . PRO A 1 84 ? 32.388 15.225 -68.798 1.00 54.03 84 PRO A C 1
ATOM 644 O O . PRO A 1 84 ? 32.200 14.349 -69.643 1.00 54.03 84 PRO A O 1
ATOM 647 N N . ALA A 1 85 ? 32.289 16.518 -69.096 1.00 63.19 85 ALA A N 1
ATOM 648 C CA . ALA A 1 85 ? 32.198 17.002 -70.466 1.00 63.19 85 ALA A CA 1
ATOM 649 C C . ALA A 1 85 ? 33.592 16.961 -71.110 1.00 63.19 85 ALA A C 1
ATOM 651 O O . ALA A 1 85 ? 34.222 17.987 -71.331 1.00 63.19 85 ALA A O 1
ATOM 652 N N . VAL A 1 86 ? 34.085 15.758 -71.411 1.00 63.19 86 VAL A N 1
ATOM 653 C CA . VAL A 1 86 ? 35.164 15.585 -72.388 1.00 63.19 86 VAL A CA 1
ATOM 654 C C . VAL A 1 86 ? 34.490 15.348 -73.733 1.00 63.19 86 VAL A C 1
ATOM 656 O O . VAL A 1 86 ? 34.083 14.232 -74.049 1.00 63.19 86 VAL A O 1
ATOM 659 N N . ARG A 1 87 ? 34.335 16.409 -74.531 1.00 61.97 87 ARG A N 1
ATOM 660 C CA . ARG A 1 87 ? 34.013 16.276 -75.954 1.00 61.97 87 ARG A CA 1
ATOM 661 C C . ARG A 1 87 ? 35.098 16.933 -76.786 1.00 61.97 87 ARG A C 1
ATOM 663 O O . ARG A 1 87 ? 35.091 18.131 -77.033 1.00 61.97 87 ARG A O 1
ATOM 670 N N . ALA A 1 88 ? 36.004 16.083 -77.245 1.00 57.50 88 ALA A N 1
ATOM 671 C CA . ALA A 1 88 ? 36.842 16.344 -78.393 1.00 57.50 88 ALA A CA 1
ATOM 672 C C . ALA A 1 88 ? 35.978 16.610 -79.640 1.00 57.50 88 ALA A C 1
ATOM 674 O O . ALA A 1 88 ? 35.074 15.826 -79.947 1.00 57.50 88 ALA A O 1
ATOM 675 N N . LYS A 1 89 ? 36.315 17.649 -80.410 1.00 56.84 89 LYS A N 1
ATOM 676 C CA . LYS A 1 89 ? 36.340 17.536 -81.873 1.00 56.84 89 LYS A CA 1
ATOM 677 C C . LYS A 1 89 ? 37.337 18.521 -82.489 1.00 56.84 89 LYS A C 1
ATOM 679 O O . LYS A 1 89 ? 37.133 19.724 -82.527 1.00 56.84 89 LYS A O 1
ATOM 684 N N . ARG A 1 90 ? 38.435 17.916 -82.927 1.00 52.78 90 ARG A N 1
ATOM 685 C CA . ARG A 1 90 ? 39.435 18.352 -83.901 1.00 52.78 90 ARG A CA 1
ATOM 686 C C . ARG A 1 90 ? 38.749 18.448 -85.279 1.00 52.78 90 ARG A C 1
ATOM 688 O O . ARG A 1 90 ? 38.051 17.483 -85.581 1.00 52.78 90 ARG A O 1
ATOM 695 N N . THR A 1 91 ? 38.953 19.527 -86.053 1.00 47.34 91 THR A N 1
ATOM 696 C CA . THR A 1 91 ? 39.126 19.578 -87.538 1.00 47.34 91 THR A CA 1
ATOM 697 C C . THR A 1 91 ? 38.997 21.007 -88.103 1.00 47.34 91 THR A C 1
ATOM 699 O O . THR A 1 91 ? 38.069 21.702 -87.700 1.00 47.34 91 THR A O 1
ATOM 702 N N . THR A 1 92 ? 39.866 21.325 -89.088 1.00 53.59 92 THR A N 1
ATOM 703 C CA . THR A 1 92 ? 39.791 22.360 -90.169 1.00 53.59 92 THR A CA 1
ATOM 704 C C . THR A 1 92 ? 39.820 23.829 -89.724 1.00 53.59 92 THR A C 1
ATOM 706 O O . THR A 1 92 ? 38.951 24.237 -88.971 1.00 53.59 92 THR A O 1
ATOM 709 N N . ASP A 1 93 ? 40.810 24.665 -90.054 1.00 55.28 93 ASP A N 1
ATOM 710 C CA . ASP A 1 93 ? 41.454 24.992 -91.350 1.00 55.28 93 ASP A CA 1
ATOM 711 C C . ASP A 1 93 ? 42.927 25.382 -91.072 1.00 55.28 93 ASP A C 1
ATOM 713 O O . ASP A 1 93 ? 43.195 26.041 -90.073 1.00 55.28 93 ASP A O 1
ATOM 717 N N . GLN A 1 94 ? 43.982 24.882 -91.720 1.00 56.53 94 GLN A N 1
ATOM 718 C CA . GLN A 1 94 ? 44.395 25.033 -93.122 1.00 56.53 94 GLN A CA 1
ATOM 719 C C . GLN A 1 94 ? 44.337 26.463 -93.698 1.00 56.53 94 GLN A C 1
ATOM 721 O O . GLN A 1 94 ? 43.281 27.058 -93.822 1.00 56.53 94 GLN A O 1
ATOM 726 N N . ALA A 1 95 ? 45.515 26.896 -94.161 1.00 51.16 95 ALA A N 1
ATOM 727 C CA . ALA A 1 95 ? 45.789 27.909 -95.183 1.00 51.16 95 ALA A CA 1
ATOM 728 C C . ALA A 1 95 ? 45.880 29.393 -94.767 1.00 51.16 95 ALA A C 1
ATOM 730 O O . ALA A 1 95 ? 44.979 29.981 -94.184 1.00 51.16 95 ALA A O 1
ATOM 731 N N . GLY A 1 96 ? 47.013 29.983 -95.160 1.00 51.03 96 GLY A N 1
ATOM 732 C CA . GLY A 1 96 ? 47.441 31.365 -94.951 1.00 51.03 96 GLY A CA 1
ATOM 733 C C . GLY A 1 96 ? 48.914 31.371 -94.525 1.00 51.03 96 GLY A C 1
ATOM 734 O O . GLY A 1 96 ? 49.190 31.603 -93.357 1.00 51.03 96 GLY A O 1
ATOM 735 N N . VAL A 1 97 ? 49.843 30.774 -95.286 1.00 52.44 97 VAL A N 1
ATOM 736 C CA . VAL A 1 97 ? 50.445 31.318 -96.526 1.00 52.44 97 VAL A CA 1
ATOM 737 C C . VAL A 1 97 ? 51.102 32.676 -96.257 1.00 52.44 97 VAL A C 1
ATOM 739 O O . VAL A 1 97 ? 50.400 33.656 -96.045 1.00 52.44 97 VAL A O 1
ATOM 742 N N . ASP A 1 98 ? 52.437 32.625 -96.237 1.00 50.78 98 ASP A N 1
ATOM 743 C CA . ASP A 1 98 ? 53.427 33.576 -96.760 1.00 50.78 98 ASP A CA 1
ATOM 744 C C . ASP A 1 98 ? 53.199 35.083 -96.543 1.00 50.78 98 ASP A C 1
ATOM 746 O O . ASP A 1 98 ? 52.282 35.664 -97.114 1.00 50.78 98 ASP A O 1
ATOM 750 N N . GLU A 1 99 ? 54.096 35.736 -95.793 1.00 46.28 99 GLU A N 1
ATOM 751 C CA . GLU A 1 99 ? 55.255 36.483 -96.339 1.00 46.28 99 GLU A CA 1
ATOM 752 C C . GLU A 1 99 ? 56.243 36.863 -95.217 1.00 46.28 99 GLU A C 1
ATOM 754 O O . GLU A 1 99 ? 55.783 37.216 -94.104 1.00 46.28 99 GLU A O 1
#

Foldseek 3Di:
DAPVVHPVCQQPPVVHVVCQQPPVVHPVVVVVVVVVVVVVVVVVVVVCVVVVVVVVVVVVVVVVVVVVVVVVVVVPPPPPDPDPPPDDDDDDDDDDDDD

Mean predicted aligned error: 15.21 Å

pLDDT: mean 81.34, std 16.26, range [46.28, 96.75]

Radius of gyration: 45.78 Å; Cα contacts (8 Å, |Δi|>4): 20; chains: 1; bounding box: 83×46×131 Å